Protein AF-A0A9E5LRN5-F1 (afdb_monomer_lite)

Sequence (130 aa):
MSGTSLDGIDAVLAEIDAAGKARLIQSHSVGFDTNLKSELAELQFATNAELHREHLVANALAKSYAELCRELLRIQNIQPSSICAIGVHGQTLRHQPASDHLKSYTHQSLNPALLAELTGIDVIANFRTR

Foldseek 3Di:
DADQVQQWDKDWDWDQDPVRDIDTDDIDTDGDDPVLSVLLVVLLDDDPPNVVSLLVSQLVQLVRVLVVVVVGCVVVVHALVVDAADEDEAQWSDAADDPDPVPGDTDHRHDQVSSCVSRVGHYDYDPPGD

Radius of gyration: 15.66 Å; chains: 1; bounding box: 43×23×48 Å

Secondary structure (DSSP, 8-state):
---TT--EEEEEEEEE-TT--EEEEEEEEEEPPHHHHHHHHHTTS--TTHHHHHHHHHHHHHHHHHHHHHHHHHHHT--GGG---EE---EEEEEE--SSGGG-EEEEE--HHHHHHHHTS-EE--TT--

Structure (mmCIF, N/CA/C/O backbone):
data_AF-A0A9E5LRN5-F1
#
_entry.id   AF-A0A9E5LRN5-F1
#
loop_
_atom_site.group_PDB
_atom_site.id
_atom_site.type_symbol
_atom_site.label_atom_id
_atom_site.label_alt_id
_atom_site.label_comp_id
_atom_site.label_asym_id
_atom_site.label_entity_id
_atom_site.label_seq_id
_atom_site.pdbx_PDB_ins_code
_atom_site.Cartn_x
_atom_site.Cartn_y
_atom_site.Cartn_z
_atom_site.occupancy
_atom_site.B_iso_or_equiv
_atom_site.auth_seq_id
_atom_site.auth_comp_id
_atom_site.auth_asym_id
_atom_site.auth_atom_id
_atom_site.pdbx_PDB_model_num
ATOM 1 N N . MET A 1 1 ? -2.130 6.006 1.479 1.00 90.88 1 MET A N 1
ATOM 2 C CA . MET A 1 1 ? -1.793 6.528 0.136 1.00 90.88 1 MET A CA 1
ATOM 3 C C . MET A 1 1 ? -0.302 6.839 0.091 1.00 90.88 1 MET A C 1
ATOM 5 O O . MET A 1 1 ? 0.261 7.100 1.141 1.00 90.88 1 MET A O 1
ATOM 9 N N . SER A 1 2 ? 0.357 6.755 -1.061 1.00 81.94 2 SER A N 1
ATOM 10 C CA . SER A 1 2 ? 1.685 7.343 -1.283 1.00 81.94 2 SER A CA 1
ATOM 11 C C . SER A 1 2 ? 1.748 7.956 -2.679 1.00 81.94 2 SER A C 1
ATOM 13 O O . SER A 1 2 ? 1.450 7.293 -3.676 1.00 81.94 2 SER A O 1
ATOM 15 N N . GLY A 1 3 ? 2.017 9.258 -2.741 1.00 78.56 3 GLY A N 1
ATOM 16 C CA . GLY A 1 3 ? 2.064 10.004 -3.994 1.00 78.56 3 GLY A CA 1
ATOM 17 C C . GLY A 1 3 ? 3.248 9.611 -4.881 1.00 78.56 3 GLY A C 1
ATOM 18 O O . GLY A 1 3 ? 4.186 8.931 -4.475 1.00 78.56 3 GLY A O 1
ATOM 19 N N . THR A 1 4 ? 3.252 10.094 -6.121 1.00 76.12 4 THR A N 1
ATOM 20 C CA . THR A 1 4 ? 4.390 9.899 -7.039 1.00 76.12 4 THR A CA 1
ATOM 21 C C . THR A 1 4 ? 5.646 10.660 -6.615 1.00 76.12 4 THR A C 1
ATOM 23 O O . THR A 1 4 ? 6.715 10.394 -7.152 1.00 76.12 4 THR A O 1
ATOM 26 N N . SER A 1 5 ? 5.543 11.585 -5.655 1.00 79.81 5 SER A N 1
ATOM 27 C CA . SER A 1 5 ? 6.686 12.319 -5.108 1.00 79.81 5 SER A CA 1
ATOM 28 C C . SER A 1 5 ? 7.621 11.455 -4.253 1.00 79.81 5 SER A C 1
ATOM 30 O O . SER A 1 5 ? 8.744 11.871 -3.977 1.00 79.81 5 SER A O 1
ATOM 32 N N . LEU A 1 6 ? 7.196 10.240 -3.871 1.00 84.44 6 LEU A N 1
ATOM 33 C CA . LEU A 1 6 ? 7.957 9.333 -3.002 1.00 84.44 6 LEU A CA 1
ATOM 34 C C . LEU A 1 6 ? 8.386 9.996 -1.681 1.00 84.44 6 LEU A C 1
ATOM 36 O O . LEU A 1 6 ? 9.463 9.722 -1.147 1.00 84.44 6 LEU A O 1
ATOM 40 N N . ASP A 1 7 ? 7.562 10.904 -1.160 1.00 84.75 7 ASP A N 1
ATOM 41 C CA . ASP A 1 7 ? 7.860 11.600 0.094 1.00 84.75 7 ASP A CA 1
ATOM 42 C C . ASP A 1 7 ? 7.566 10.728 1.312 1.00 84.75 7 ASP A C 1
ATOM 44 O O . ASP A 1 7 ? 8.229 10.867 2.336 1.00 84.75 7 ASP A O 1
ATOM 48 N N . GLY A 1 8 ? 6.631 9.786 1.187 1.00 92.44 8 GLY A N 1
ATOM 49 C CA . GLY A 1 8 ? 6.243 8.898 2.269 1.00 92.44 8 GLY A CA 1
ATOM 50 C C . GLY A 1 8 ? 4.855 8.312 2.084 1.00 92.44 8 GLY A C 1
ATOM 51 O O . GLY A 1 8 ? 4.320 8.257 0.975 1.00 92.44 8 GLY A O 1
ATOM 52 N N . ILE A 1 9 ? 4.273 7.878 3.192 1.00 95.38 9 ILE A N 1
ATOM 53 C CA . ILE A 1 9 ? 2.931 7.315 3.272 1.00 95.38 9 ILE A CA 1
ATOM 54 C C . ILE A 1 9 ? 2.018 8.209 4.101 1.00 95.38 9 ILE A C 1
ATOM 56 O O . ILE A 1 9 ? 2.376 8.650 5.188 1.00 95.38 9 ILE A O 1
ATOM 60 N N . ASP A 1 10 ? 0.805 8.402 3.595 1.00 95.31 10 ASP A N 1
ATOM 61 C CA . ASP A 1 10 ? -0.287 9.088 4.274 1.00 95.31 10 ASP A CA 1
ATOM 62 C C . ASP A 1 10 ? -1.366 8.080 4.671 1.00 95.31 10 ASP A C 1
ATOM 64 O O . ASP A 1 10 ? -1.772 7.228 3.866 1.00 95.31 10 ASP A O 1
ATOM 68 N N . ALA A 1 11 ? -1.885 8.206 5.886 1.00 96.44 11 ALA A N 1
ATOM 69 C CA . ALA A 1 11 ? -3.017 7.448 6.388 1.00 96.44 11 ALA A CA 1
ATOM 70 C C . ALA A 1 11 ? -4.089 8.385 6.939 1.00 96.44 11 ALA A C 1
ATOM 72 O O . ALA A 1 11 ? -3.813 9.406 7.569 1.00 96.44 11 ALA A O 1
ATOM 73 N N . VAL A 1 12 ? -5.336 7.992 6.711 1.00 97.19 12 VAL A N 1
ATOM 74 C CA . VAL A 1 12 ? -6.520 8.654 7.239 1.00 97.19 12 VAL A CA 1
ATOM 75 C C . VAL A 1 12 ? -7.389 7.591 7.886 1.00 97.19 12 VAL A C 1
ATOM 77 O O . VAL A 1 12 ? -7.688 6.572 7.267 1.00 97.19 12 VAL A O 1
ATOM 80 N N . LEU A 1 13 ? -7.825 7.857 9.111 1.00 97.88 13 LEU A N 1
ATOM 81 C CA . LEU A 1 13 ? -8.977 7.197 9.697 1.00 97.88 13 LEU A CA 1
ATOM 82 C C . LEU A 1 13 ? -10.194 8.070 9.442 1.00 97.88 13 LEU A C 1
ATOM 84 O O . LEU A 1 13 ? -10.238 9.237 9.843 1.00 97.88 13 LEU A O 1
ATOM 88 N N . ALA A 1 14 ? -11.174 7.485 8.774 1.00 97.31 14 ALA A N 1
ATOM 89 C CA . ALA A 1 14 ? -12.431 8.130 8.472 1.00 97.31 14 ALA A CA 1
ATOM 90 C C . ALA A 1 14 ? -13.589 7.225 8.873 1.00 97.31 14 ALA A C 1
ATOM 92 O O . ALA A 1 14 ? -13.504 6.002 8.792 1.00 97.31 14 ALA A O 1
ATOM 93 N N . GLU A 1 15 ? -14.679 7.858 9.271 1.00 97.31 15 GLU A N 1
ATOM 94 C CA . GLU A 1 15 ? -15.985 7.226 9.362 1.00 97.31 15 GLU A CA 1
ATOM 95 C C . GLU A 1 15 ? -16.733 7.503 8.062 1.00 97.31 15 GLU A C 1
ATOM 97 O O . GLU A 1 15 ? -16.697 8.626 7.557 1.00 97.31 15 GLU A O 1
ATOM 102 N N . ILE A 1 16 ? -17.385 6.486 7.509 1.00 96.94 16 ILE A N 1
ATOM 103 C CA . ILE A 1 16 ? -18.239 6.618 6.330 1.00 96.94 16 ILE A CA 1
ATOM 104 C C . ILE A 1 16 ? -19.62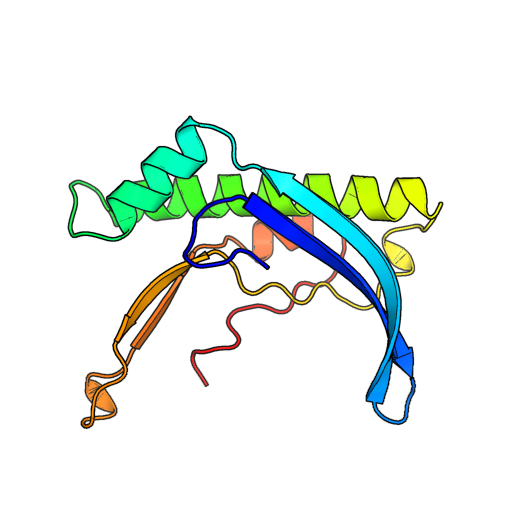3 6.143 6.751 1.00 96.94 16 ILE A C 1
ATOM 106 O O . ILE A 1 16 ? -19.778 4.996 7.169 1.00 96.94 16 ILE A O 1
ATOM 110 N N . ASP A 1 17 ? -20.611 7.034 6.700 1.00 95.94 17 ASP A N 1
ATOM 111 C CA . ASP A 1 17 ? -21.981 6.688 7.076 1.00 95.94 17 ASP A CA 1
ATOM 112 C C . ASP A 1 17 ? -22.701 5.876 5.983 1.00 95.94 17 ASP A C 1
ATOM 114 O O . ASP A 1 17 ? -22.196 5.674 4.876 1.00 95.94 17 ASP A O 1
ATOM 118 N N . ALA A 1 18 ? -23.916 5.412 6.284 1.00 95.56 18 ALA A N 1
ATOM 119 C CA . ALA A 1 18 ? -24.724 4.623 5.352 1.00 95.56 18 ALA A CA 1
ATOM 120 C C . ALA A 1 18 ? -25.120 5.382 4.068 1.00 95.56 18 ALA A C 1
ATOM 122 O O . ALA A 1 18 ? -25.494 4.752 3.081 1.00 95.56 18 ALA A O 1
ATOM 123 N N . ALA A 1 19 ? -25.040 6.718 4.063 1.00 96.31 19 ALA A N 1
ATOM 124 C CA . ALA A 1 19 ? -25.258 7.547 2.880 1.00 96.31 19 ALA A CA 1
ATOM 125 C C . ALA A 1 19 ? -23.960 7.782 2.079 1.00 96.31 19 ALA A C 1
ATOM 127 O O . ALA A 1 19 ? -23.979 8.485 1.068 1.00 96.31 19 ALA A O 1
ATOM 128 N N . GLY A 1 20 ? -22.834 7.204 2.513 1.00 94.06 20 GLY A N 1
ATOM 129 C CA . GLY A 1 20 ? -21.523 7.347 1.885 1.00 94.06 20 GLY A CA 1
ATOM 130 C C . GLY A 1 20 ? -20.794 8.640 2.254 1.00 94.06 20 GLY A C 1
ATOM 131 O O . GLY A 1 20 ? -19.776 8.963 1.639 1.00 94.06 20 GLY A O 1
ATOM 132 N N . LYS A 1 21 ? -21.277 9.406 3.238 1.00 96.62 21 LYS A N 1
ATOM 133 C CA . LYS A 1 21 ? -20.619 10.643 3.663 1.00 96.62 21 LYS A CA 1
ATOM 134 C C . LYS A 1 21 ? -19.423 10.311 4.548 1.00 96.62 21 LYS A C 1
ATOM 136 O O . LYS A 1 21 ? -19.569 9.722 5.616 1.00 96.62 21 LYS A O 1
ATOM 141 N N . ALA A 1 22 ? -18.242 10.739 4.110 1.00 96.75 22 ALA A N 1
ATOM 142 C CA . ALA A 1 22 ? -17.004 10.562 4.856 1.00 96.75 22 ALA A CA 1
ATOM 143 C C . ALA A 1 22 ? -16.775 11.698 5.868 1.00 96.75 22 ALA A C 1
ATOM 145 O O . ALA A 1 22 ? -16.939 12.880 5.554 1.00 96.75 22 ALA A O 1
ATOM 146 N N . ARG A 1 23 ? -16.326 11.339 7.071 1.00 97.31 23 ARG A N 1
ATOM 147 C CA . ARG A 1 23 ? -15.880 12.244 8.132 1.00 97.31 23 ARG A CA 1
ATOM 148 C C . ARG A 1 23 ? -14.468 11.862 8.562 1.00 97.31 23 ARG A C 1
ATOM 150 O O . ARG A 1 23 ? -14.236 10.747 9.020 1.00 97.31 23 ARG A O 1
ATOM 157 N N . LEU A 1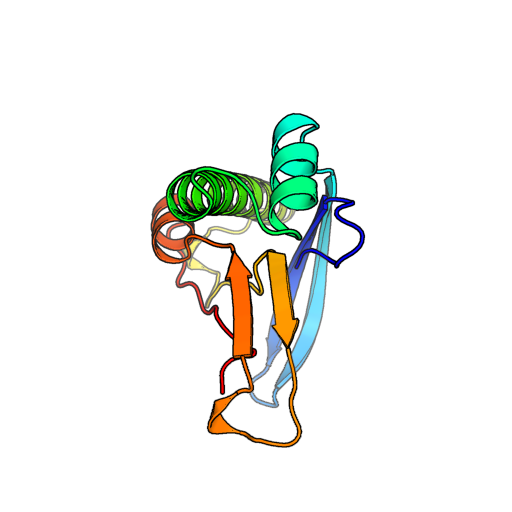 24 ? -13.534 12.803 8.440 1.00 97.12 24 LEU A N 1
ATOM 158 C CA . LEU A 1 24 ? -12.165 12.639 8.926 1.00 97.12 24 LEU A CA 1
ATOM 159 C C . LEU A 1 24 ? -12.160 12.559 10.459 1.00 97.12 24 LEU A C 1
ATOM 161 O O . LEU A 1 24 ? -12.706 13.440 11.123 1.00 97.12 24 LEU A O 1
ATOM 165 N N . ILE A 1 25 ? -11.533 11.519 11.008 1.00 96.62 25 ILE A N 1
ATOM 166 C CA . ILE A 1 25 ? -11.286 11.372 12.448 1.00 96.62 25 ILE A CA 1
ATOM 167 C C . ILE A 1 25 ? -9.850 11.782 12.760 1.00 96.62 25 ILE A C 1
ATOM 169 O O . ILE A 1 25 ? -9.619 12.599 13.644 1.00 96.62 25 ILE A O 1
ATOM 173 N N . GLN A 1 26 ? -8.891 11.222 12.021 1.00 96.38 26 GLN A N 1
ATOM 174 C CA . GLN A 1 26 ? -7.471 11.472 12.228 1.00 96.38 26 GLN A CA 1
ATOM 175 C C . GLN A 1 26 ? -6.700 11.270 10.926 1.00 96.38 26 GLN A C 1
ATOM 177 O O . GLN A 1 26 ? -7.049 10.414 10.114 1.00 96.38 26 GLN A O 1
ATOM 182 N N . SER A 1 27 ? -5.627 12.037 10.750 1.00 96.19 27 SER A N 1
ATOM 183 C CA . SER A 1 27 ? -4.655 11.836 9.674 1.00 96.19 27 SER A CA 1
ATOM 184 C C . SER A 1 27 ? -3.250 11.723 10.247 1.00 96.19 27 SER A C 1
ATOM 186 O O . SER A 1 27 ? -2.959 12.285 11.306 1.00 96.19 27 SER A O 1
ATOM 188 N N . HIS A 1 28 ? -2.394 10.968 9.571 1.00 94.56 28 HIS A N 1
ATOM 189 C CA . HIS A 1 28 ? -0.986 10.870 9.912 1.00 94.56 28 HIS A CA 1
ATOM 190 C C . HIS A 1 28 ? -0.156 10.566 8.664 1.00 94.56 28 HIS A C 1
ATOM 192 O O . HIS A 1 28 ? -0.623 9.858 7.771 1.00 94.56 28 HIS A O 1
ATOM 198 N N . SER A 1 29 ? 1.066 11.090 8.621 1.00 94.69 29 SER A N 1
ATOM 199 C CA . SER A 1 29 ? 1.984 10.930 7.497 1.00 94.69 29 SER A CA 1
ATOM 200 C C . SER A 1 29 ? 3.376 10.626 8.020 1.00 94.69 29 SER A C 1
ATOM 202 O O . SER A 1 29 ? 3.827 11.248 8.983 1.00 94.69 29 SER A O 1
ATOM 204 N N . VAL A 1 30 ? 4.057 9.686 7.373 1.00 94.38 30 VAL A N 1
ATOM 205 C CA . VAL A 1 30 ? 5.418 9.268 7.719 1.00 94.38 30 VAL A CA 1
ATOM 206 C C . VAL A 1 30 ? 6.249 9.194 6.448 1.00 94.38 30 VAL A C 1
ATOM 208 O O . VAL A 1 30 ? 5.802 8.655 5.436 1.00 94.38 30 VAL A O 1
ATOM 211 N N . GLY A 1 31 ? 7.458 9.752 6.502 1.00 94.38 31 GLY A N 1
ATOM 212 C CA . GLY A 1 31 ? 8.397 9.709 5.387 1.00 94.38 31 GLY A CA 1
ATOM 213 C C . GLY A 1 31 ? 8.915 8.297 5.124 1.00 94.38 31 GLY A C 1
ATOM 214 O O . GLY A 1 31 ? 9.047 7.498 6.050 1.00 94.38 31 GLY A O 1
ATOM 215 N N . PHE A 1 32 ? 9.234 7.984 3.869 1.00 92.06 32 PHE A N 1
ATOM 216 C CA . PHE A 1 32 ? 9.914 6.723 3.570 1.00 92.06 32 PHE A CA 1
ATOM 217 C C . PHE A 1 32 ? 11.311 6.692 4.183 1.00 92.06 32 PHE A C 1
ATOM 219 O O . PHE A 1 32 ? 12.006 7.711 4.217 1.00 92.06 32 PHE A O 1
ATOM 226 N N . ASP A 1 33 ? 11.751 5.504 4.603 1.00 91.00 33 ASP A N 1
ATOM 227 C CA . ASP A 1 33 ? 13.168 5.304 4.869 1.00 91.00 33 ASP A CA 1
ATOM 228 C C . ASP A 1 33 ? 13.973 5.478 3.571 1.00 91.00 33 ASP A C 1
ATOM 230 O O . ASP A 1 33 ? 13.479 5.250 2.460 1.00 91.00 33 ASP A O 1
ATOM 234 N N . THR A 1 34 ? 15.227 5.904 3.712 1.00 92.56 34 THR A N 1
ATOM 235 C CA . THR A 1 34 ? 16.086 6.245 2.575 1.00 92.56 34 THR A CA 1
ATOM 236 C C . THR A 1 34 ? 16.256 5.083 1.594 1.00 92.56 34 THR A C 1
ATOM 238 O O . THR A 1 34 ? 16.290 5.317 0.385 1.00 92.56 34 THR A O 1
ATOM 241 N N . ASN A 1 35 ? 16.324 3.839 2.080 1.00 9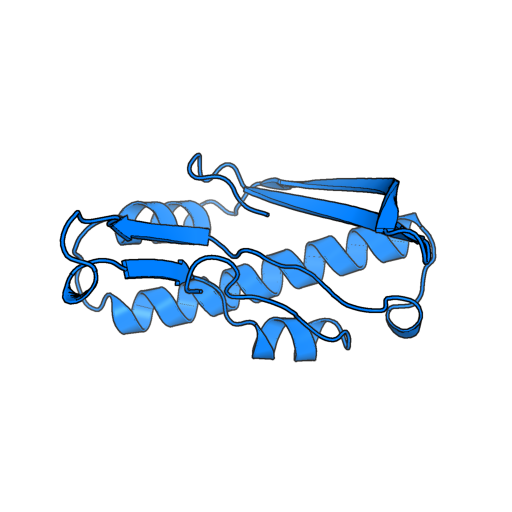4.31 35 ASN A N 1
ATOM 242 C CA . ASN A 1 35 ? 16.525 2.673 1.223 1.00 94.31 35 ASN A CA 1
ATOM 243 C C . ASN A 1 35 ? 15.252 2.356 0.441 1.00 94.31 35 ASN A C 1
ATOM 245 O O . ASN A 1 35 ? 15.316 2.208 -0.777 1.00 94.31 35 ASN A O 1
ATOM 249 N N . LEU A 1 36 ? 14.090 2.324 1.101 1.00 94.25 36 LEU A N 1
ATOM 250 C CA . LEU A 1 36 ? 12.812 2.107 0.420 1.00 94.25 36 LEU A CA 1
ATOM 251 C C . LEU A 1 36 ? 12.535 3.198 -0.618 1.00 94.25 36 LEU A C 1
ATOM 253 O O . LEU A 1 36 ? 12.110 2.889 -1.730 1.00 94.25 36 LEU A O 1
ATOM 257 N N . LYS A 1 37 ? 12.831 4.464 -0.299 1.00 95.25 37 LYS A N 1
ATOM 258 C CA . LYS A 1 37 ? 12.711 5.571 -1.257 1.00 95.25 37 LYS A CA 1
ATOM 259 C C . LYS A 1 37 ? 13.608 5.363 -2.480 1.00 95.25 37 LYS A C 1
ATOM 261 O O . LYS A 1 37 ? 13.148 5.573 -3.601 1.00 95.25 37 LYS A O 1
ATOM 266 N N . SER A 1 38 ? 14.859 4.950 -2.270 1.00 94.69 38 SER A N 1
ATOM 267 C CA . SER A 1 38 ? 15.816 4.689 -3.353 1.00 94.69 38 SER A CA 1
ATOM 268 C C . SER A 1 38 ? 15.359 3.536 -4.247 1.00 94.69 38 SER A C 1
ATOM 270 O O . SER A 1 38 ? 15.308 3.684 -5.465 1.00 94.69 38 SER A O 1
ATOM 272 N N . GLU A 1 39 ? 14.950 2.416 -3.649 1.00 95.56 39 GLU A N 1
ATOM 273 C CA . GLU A 1 39 ? 14.447 1.250 -4.383 1.00 95.56 39 GLU A CA 1
ATOM 274 C C . GLU A 1 39 ? 13.196 1.593 -5.203 1.00 95.56 39 GLU A C 1
ATOM 276 O O . GLU A 1 39 ? 13.103 1.247 -6.381 1.00 95.56 39 GLU A O 1
ATOM 281 N N . LEU A 1 40 ? 12.251 2.335 -4.617 1.00 94.75 40 LEU A N 1
ATOM 282 C CA . LEU A 1 40 ? 11.055 2.798 -5.320 1.00 94.75 40 LEU A CA 1
ATOM 283 C C . LEU A 1 40 ? 11.381 3.727 -6.486 1.00 94.75 40 LEU A C 1
ATOM 285 O O . LEU A 1 40 ? 10.733 3.633 -7.526 1.00 94.75 40 LEU A O 1
ATOM 289 N N . ALA A 1 41 ? 12.359 4.620 -6.322 1.00 94.50 41 ALA A N 1
ATOM 290 C CA . ALA A 1 41 ? 12.789 5.528 -7.378 1.00 94.50 41 ALA A CA 1
ATOM 291 C C . ALA A 1 41 ? 13.424 4.769 -8.551 1.00 94.50 41 ALA A C 1
ATOM 293 O O . ALA A 1 41 ? 13.080 5.027 -9.703 1.00 94.50 41 ALA A O 1
ATOM 294 N N . GLU A 1 42 ? 14.296 3.799 -8.274 1.00 94.81 42 GLU A N 1
ATOM 295 C CA . GLU A 1 42 ? 14.921 2.976 -9.313 1.00 94.81 42 GLU A CA 1
ATOM 296 C C . GLU A 1 42 ? 13.906 2.102 -10.052 1.00 94.81 42 GLU A C 1
ATOM 298 O O . GLU A 1 42 ? 13.940 2.015 -11.280 1.00 94.81 42 GLU A O 1
ATOM 303 N N . LEU A 1 43 ? 12.958 1.507 -9.323 1.00 95.38 43 LEU A N 1
ATOM 304 C CA . LEU A 1 43 ? 11.912 0.668 -9.901 1.00 95.38 43 LEU A CA 1
ATOM 305 C C . LEU A 1 43 ? 10.929 1.439 -10.787 1.00 95.38 43 LEU A C 1
ATOM 307 O O . LEU A 1 43 ? 10.130 0.794 -11.462 1.00 95.38 43 LEU A O 1
ATOM 311 N N . GLN A 1 44 ? 10.982 2.777 -10.860 1.00 92.62 44 GLN A N 1
ATOM 312 C CA . GLN A 1 44 ? 10.239 3.560 -11.864 1.00 92.62 44 GLN A CA 1
ATOM 313 C C . GLN A 1 44 ? 10.772 3.377 -13.294 1.00 92.62 44 GLN A C 1
ATOM 315 O O . GLN A 1 44 ? 10.068 3.686 -14.257 1.00 92.62 44 GLN A O 1
ATOM 320 N N . PHE A 1 45 ? 11.968 2.811 -13.451 1.00 90.94 45 PHE A N 1
ATOM 321 C CA . PHE A 1 45 ? 12.588 2.525 -14.742 1.00 90.94 45 PHE A CA 1
ATOM 322 C C . PHE A 1 45 ? 12.882 1.030 -14.886 1.00 90.94 45 PHE A C 1
ATOM 324 O O . PHE A 1 45 ? 12.741 0.260 -13.936 1.00 90.94 45 PHE A O 1
ATOM 331 N N . ALA A 1 46 ? 13.223 0.596 -16.101 1.00 87.62 46 ALA A N 1
ATOM 332 C CA . ALA A 1 46 ? 13.684 -0.771 -16.319 1.00 87.62 46 ALA A CA 1
ATOM 333 C C . ALA A 1 46 ? 15.003 -0.982 -15.562 1.00 87.62 46 ALA A C 1
ATOM 335 O O . ALA A 1 46 ? 15.923 -0.170 -15.676 1.00 87.62 46 ALA A O 1
ATOM 336 N N . THR A 1 47 ? 15.086 -2.057 -14.784 1.00 89.31 47 THR A N 1
ATOM 337 C CA . THR A 1 47 ? 16.241 -2.345 -13.929 1.00 89.31 47 THR A CA 1
ATOM 338 C C . THR A 1 47 ? 16.508 -3.847 -13.843 1.00 89.31 47 THR A C 1
ATOM 340 O O . THR A 1 47 ? 15.687 -4.673 -14.242 1.00 89.31 47 THR A O 1
ATOM 343 N N . ASN A 1 48 ? 17.677 -4.224 -13.329 1.00 90.06 48 ASN A N 1
ATOM 344 C CA . ASN A 1 48 ? 18.035 -5.626 -13.141 1.00 90.06 48 ASN A CA 1
ATOM 345 C C . ASN A 1 48 ? 17.195 -6.261 -12.025 1.00 90.06 48 ASN A C 1
ATOM 347 O O . ASN A 1 48 ? 16.980 -5.652 -10.977 1.00 90.06 48 ASN A O 1
ATOM 351 N N . ALA A 1 49 ? 16.775 -7.513 -12.238 1.00 89.25 49 ALA A N 1
ATOM 352 C CA . ALA A 1 49 ? 15.999 -8.304 -11.277 1.00 89.25 49 ALA A CA 1
ATOM 353 C C . ALA A 1 49 ? 14.729 -7.594 -10.756 1.00 89.25 49 ALA A C 1
ATOM 355 O O . ALA A 1 49 ? 14.353 -7.765 -9.594 1.00 89.25 49 ALA A O 1
ATOM 356 N N . GLU A 1 50 ? 14.063 -6.814 -11.616 1.00 92.31 50 GLU A N 1
ATOM 357 C CA . GLU A 1 50 ? 12.946 -5.937 -11.238 1.00 92.31 50 GLU A CA 1
ATOM 358 C C . GLU A 1 50 ? 11.833 -6.652 -10.459 1.00 92.31 50 GLU A C 1
ATOM 360 O O . GLU A 1 50 ? 11.385 -6.124 -9.450 1.00 92.31 50 GLU A O 1
ATOM 365 N N . LEU A 1 51 ? 11.457 -7.880 -10.837 1.00 95.69 51 LEU A N 1
ATOM 366 C CA . LEU A 1 51 ? 10.400 -8.632 -10.148 1.00 95.69 51 LEU A CA 1
ATOM 367 C C . LEU A 1 51 ? 10.777 -8.989 -8.706 1.00 95.69 51 LEU A C 1
ATOM 369 O O . LEU A 1 51 ? 9.970 -8.854 -7.792 1.00 95.69 51 LEU A O 1
ATOM 373 N N . HIS A 1 52 ? 12.017 -9.433 -8.484 1.00 96.88 52 HIS A N 1
ATOM 374 C CA . HIS A 1 52 ? 12.483 -9.770 -7.141 1.00 96.88 52 HIS A CA 1
ATOM 375 C C . HIS A 1 52 ? 12.514 -8.527 -6.247 1.00 96.88 52 HIS A C 1
ATOM 377 O O . HIS A 1 52 ? 12.002 -8.556 -5.127 1.00 96.88 52 HIS A O 1
ATOM 383 N N . ARG A 1 53 ? 13.077 -7.430 -6.761 1.00 96.69 53 ARG A N 1
ATOM 384 C CA . ARG A 1 53 ? 13.160 -6.151 -6.047 1.00 96.69 53 ARG A CA 1
ATOM 385 C C . ARG A 1 53 ? 11.775 -5.585 -5.748 1.00 96.69 53 ARG A C 1
ATOM 387 O O . ARG A 1 53 ? 11.527 -5.151 -4.627 1.00 96.69 53 ARG A O 1
ATOM 394 N N . GLU A 1 54 ? 10.860 -5.655 -6.711 1.00 96.88 54 GLU A N 1
ATOM 395 C CA . GLU A 1 54 ? 9.474 -5.215 -6.550 1.00 96.88 54 GLU A CA 1
ATOM 396 C C . GLU A 1 54 ? 8.776 -5.972 -5.421 1.00 96.88 54 GLU A C 1
ATOM 398 O O . GLU A 1 54 ? 8.187 -5.333 -4.555 1.00 96.88 54 GLU A O 1
ATOM 403 N N . HIS A 1 55 ? 8.932 -7.296 -5.335 1.00 97.88 55 HIS A N 1
ATOM 404 C CA . HIS A 1 55 ? 8.353 -8.071 -4.237 1.00 97.88 55 HIS A CA 1
ATOM 405 C C . HIS A 1 55 ? 8.922 -7.687 -2.861 1.00 97.88 55 HIS A C 1
ATOM 407 O O . HIS A 1 55 ? 8.178 -7.628 -1.878 1.00 97.88 55 HIS A O 1
ATOM 413 N N . LEU A 1 56 ? 10.227 -7.410 -2.763 1.00 97.81 56 LEU A N 1
ATOM 414 C CA . LEU A 1 56 ? 10.839 -6.952 -1.509 1.00 97.81 56 LEU A CA 1
ATOM 415 C C . LEU A 1 56 ? 10.308 -5.575 -1.094 1.00 97.81 56 LEU A C 1
ATOM 417 O O . LEU A 1 56 ? 9.947 -5.371 0.067 1.00 97.81 56 LEU A O 1
ATOM 421 N N . VAL A 1 57 ? 10.201 -4.657 -2.049 1.00 96.94 57 VAL A N 1
ATOM 422 C CA . VAL A 1 57 ? 9.640 -3.318 -1.848 1.00 96.94 57 VAL A CA 1
ATOM 423 C C . VAL A 1 57 ? 8.160 -3.378 -1.476 1.00 96.94 57 VAL A C 1
ATOM 425 O O . VAL A 1 57 ? 7.735 -2.691 -0.549 1.00 96.94 57 VAL A O 1
ATOM 428 N N . ALA A 1 58 ? 7.381 -4.243 -2.122 1.00 98.19 58 ALA A N 1
ATOM 429 C CA . ALA A 1 58 ? 5.974 -4.474 -1.817 1.00 98.19 58 ALA A CA 1
ATOM 430 C C . ALA A 1 58 ? 5.774 -4.931 -0.360 1.00 98.19 58 ALA A C 1
ATOM 432 O O . ALA A 1 58 ? 4.832 -4.487 0.308 1.00 98.19 58 ALA A O 1
ATOM 433 N N . ASN A 1 59 ? 6.678 -5.774 0.153 1.00 98.56 59 ASN A N 1
ATOM 434 C CA . ASN A 1 59 ? 6.680 -6.211 1.550 1.00 98.56 59 ASN A CA 1
ATOM 435 C C . ASN A 1 59 ? 7.081 -5.085 2.512 1.00 98.56 59 ASN A C 1
ATOM 437 O O . ASN A 1 59 ? 6.444 -4.908 3.551 1.00 98.56 59 ASN A O 1
ATOM 441 N N . ALA A 1 60 ? 8.115 -4.314 2.167 1.00 97.69 60 ALA A N 1
ATOM 442 C CA . ALA A 1 60 ? 8.548 -3.167 2.960 1.00 97.69 60 ALA A CA 1
ATOM 443 C C . ALA A 1 60 ? 7.435 -2.110 3.069 1.00 97.69 60 ALA A C 1
ATOM 445 O O . ALA A 1 60 ? 7.110 -1.676 4.172 1.00 97.69 60 ALA A O 1
ATOM 446 N N . LEU A 1 61 ? 6.761 -1.795 1.958 1.00 97.31 61 LEU A N 1
ATOM 447 C CA . LEU A 1 61 ? 5.594 -0.911 1.930 1.00 97.31 61 LEU A CA 1
ATOM 448 C C . LEU A 1 61 ? 4.459 -1.416 2.820 1.00 97.31 61 LEU A C 1
ATOM 450 O O . LEU A 1 61 ? 3.885 -0.637 3.579 1.00 97.31 61 LEU A O 1
ATOM 454 N N . ALA A 1 62 ? 4.130 -2.710 2.745 1.00 98.31 62 ALA A N 1
ATOM 455 C CA . ALA A 1 62 ? 3.098 -3.304 3.590 1.00 98.31 62 ALA A CA 1
ATOM 456 C C . ALA A 1 62 ? 3.435 -3.153 5.081 1.00 98.31 62 ALA A C 1
ATOM 458 O O . ALA A 1 62 ? 2.567 -2.796 5.877 1.00 98.31 62 ALA A O 1
ATOM 459 N N . LYS A 1 63 ? 4.705 -3.350 5.455 1.00 98.06 63 LYS A N 1
ATOM 460 C CA . LYS A 1 63 ? 5.178 -3.132 6.825 1.00 98.06 63 LYS A CA 1
ATOM 461 C C . LYS A 1 63 ? 5.037 -1.668 7.253 1.00 98.06 63 LYS A C 1
ATOM 463 O O . LYS A 1 63 ? 4.458 -1.424 8.309 1.00 98.06 63 LYS A O 1
ATOM 468 N N . SER A 1 64 ? 5.484 -0.712 6.436 1.00 97.00 64 SER A N 1
ATOM 469 C CA . SER A 1 64 ? 5.365 0.721 6.745 1.00 97.00 64 SER A CA 1
ATOM 470 C C . SER A 1 64 ? 3.905 1.157 6.894 1.00 97.00 64 SER A C 1
ATOM 472 O O . SER A 1 64 ? 3.564 1.864 7.839 1.00 97.00 64 SER A O 1
ATOM 474 N N . TYR A 1 65 ? 3.011 0.693 6.013 1.00 97.94 65 TYR A N 1
ATOM 475 C CA . TYR A 1 65 ? 1.576 0.953 6.158 1.00 97.94 65 TYR A CA 1
ATOM 476 C C . TYR A 1 65 ? 1.003 0.339 7.437 1.00 97.94 65 TYR A C 1
ATOM 478 O O . TYR A 1 65 ? 0.232 1.002 8.125 1.00 97.94 65 TYR A O 1
ATOM 486 N N . ALA A 1 66 ? 1.388 -0.892 7.786 1.00 98.25 66 ALA A N 1
ATOM 487 C CA . ALA A 1 66 ? 0.926 -1.536 9.012 1.00 98.25 66 ALA A CA 1
ATOM 488 C C . ALA A 1 66 ? 1.366 -0.765 10.267 1.00 98.25 66 ALA A C 1
ATOM 490 O O . ALA A 1 66 ? 0.575 -0.596 11.194 1.00 98.25 66 ALA A O 1
ATOM 491 N N . GLU A 1 67 ? 2.610 -0.288 10.304 1.00 97.56 67 GLU A N 1
ATOM 492 C CA . GLU A 1 67 ? 3.133 0.550 11.389 1.00 97.56 67 GLU A CA 1
ATOM 493 C C . GLU A 1 67 ? 2.345 1.858 11.506 1.00 97.56 67 GLU A C 1
ATOM 495 O O . GLU A 1 67 ? 1.816 2.147 12.580 1.00 97.56 67 GLU A O 1
ATOM 500 N N . LEU A 1 68 ? 2.139 2.566 10.392 1.00 97.00 68 LEU A N 1
ATOM 501 C CA . LEU A 1 68 ? 1.363 3.806 10.369 1.00 97.00 68 LEU A CA 1
ATOM 502 C C . LEU A 1 68 ? -0.099 3.598 10.805 1.00 97.00 68 LEU A C 1
ATOM 504 O O . LEU A 1 68 ? -0.647 4.394 11.570 1.00 97.00 68 LEU A O 1
ATOM 508 N N . CYS A 1 69 ? -0.739 2.508 10.371 1.00 97.50 69 CYS A N 1
ATOM 509 C CA . CYS A 1 69 ? -2.079 2.143 10.829 1.00 97.50 69 CYS A CA 1
ATOM 510 C C . CYS A 1 69 ? -2.107 1.916 12.345 1.00 97.50 69 CYS A C 1
ATOM 512 O O . CYS A 1 69 ? -2.967 2.473 13.026 1.00 97.50 69 CYS A O 1
ATOM 514 N N . ARG A 1 70 ? -1.160 1.145 12.896 1.00 97.19 70 ARG A N 1
ATOM 515 C CA . ARG A 1 70 ? -1.081 0.897 14.346 1.00 97.19 70 ARG A CA 1
ATOM 516 C C . ARG A 1 70 ? -0.871 2.185 15.134 1.00 97.19 70 ARG A C 1
ATOM 518 O O . ARG A 1 70 ? -1.504 2.358 16.171 1.00 97.19 70 ARG A O 1
ATOM 525 N N . GLU A 1 71 ? -0.025 3.091 14.656 1.00 96.50 71 GLU A N 1
ATOM 526 C CA . GLU A 1 71 ? 0.187 4.394 15.293 1.00 96.50 71 GLU A CA 1
ATOM 527 C C . GLU A 1 71 ? -1.093 5.222 15.324 1.00 96.50 71 GLU A C 1
ATOM 529 O O . GLU A 1 71 ? -1.462 5.746 16.377 1.00 96.50 71 GLU A O 1
ATOM 534 N N . LEU A 1 72 ? -1.806 5.288 14.201 1.00 96.25 72 LEU A N 1
ATOM 535 C CA . LEU A 1 72 ? -3.052 6.035 14.090 1.00 96.25 72 LEU A CA 1
ATOM 536 C C . LEU A 1 72 ? -4.125 5.464 15.035 1.00 96.25 72 LEU A C 1
ATOM 538 O O . LEU A 1 72 ? -4.734 6.213 15.804 1.00 96.25 72 LEU A O 1
ATOM 542 N N . LEU A 1 73 ? -4.293 4.139 15.056 1.00 96.88 73 LEU A N 1
ATOM 543 C CA . LEU A 1 73 ? -5.209 3.459 15.976 1.00 96.88 73 LEU A CA 1
ATOM 544 C C . LEU A 1 73 ? -4.821 3.666 17.442 1.00 96.88 73 LEU A C 1
ATOM 546 O O . LEU A 1 73 ? -5.690 3.932 18.271 1.00 96.88 73 LEU A O 1
ATOM 550 N N . ARG A 1 74 ? -3.524 3.626 17.763 1.00 96.44 74 ARG A N 1
ATOM 551 C CA . ARG A 1 74 ? -3.014 3.889 19.114 1.00 96.44 74 ARG A CA 1
ATOM 552 C C . ARG A 1 74 ? -3.302 5.322 19.562 1.00 96.44 74 ARG A C 1
ATOM 554 O O . ARG A 1 74 ? -3.710 5.512 20.702 1.00 96.44 74 ARG A O 1
ATOM 561 N N . ILE A 1 75 ? -3.113 6.318 18.690 1.00 95.31 75 ILE A N 1
ATOM 562 C CA . ILE A 1 75 ? -3.411 7.732 18.990 1.00 95.31 75 ILE A CA 1
ATOM 563 C C . ILE A 1 75 ? -4.897 7.915 19.321 1.00 95.31 75 ILE A C 1
ATOM 565 O O . ILE A 1 75 ? -5.231 8.682 20.217 1.00 95.31 75 ILE A O 1
ATOM 569 N N . GLN A 1 76 ? -5.777 7.198 18.621 1.00 96.44 76 GLN A N 1
ATOM 570 C CA . GLN A 1 76 ? -7.227 7.274 18.823 1.00 96.44 76 GLN A CA 1
ATOM 571 C C . GLN A 1 76 ? -7.759 6.274 19.863 1.00 96.44 76 GLN A C 1
ATOM 573 O O . GLN A 1 76 ? -8.952 6.279 20.155 1.00 96.44 76 GLN A O 1
ATOM 578 N N . ASN A 1 77 ? -6.894 5.427 20.433 1.00 96.94 77 ASN A N 1
ATOM 579 C CA . ASN A 1 77 ? -7.259 4.335 21.337 1.00 96.94 77 ASN A CA 1
ATOM 580 C C . ASN A 1 77 ? -8.344 3.398 20.756 1.00 96.94 77 ASN A C 1
ATOM 582 O O . ASN A 1 77 ? -9.286 2.999 21.441 1.00 96.94 77 ASN A O 1
ATOM 586 N N . ILE A 1 78 ? -8.217 3.060 19.471 1.00 97.19 78 ILE A N 1
ATOM 587 C CA . ILE A 1 78 ? -9.145 2.192 18.737 1.00 97.19 78 ILE A CA 1
ATOM 588 C C . ILE A 1 78 ? -8.506 0.817 18.545 1.00 97.19 78 ILE A C 1
ATOM 590 O O . ILE A 1 78 ? -7.325 0.704 18.225 1.00 97.19 78 ILE A O 1
ATOM 594 N N . GLN A 1 79 ? -9.296 -0.240 18.723 1.00 97.50 79 GLN A N 1
ATOM 595 C CA . GLN A 1 79 ? -8.854 -1.602 18.431 1.00 97.50 79 GLN A CA 1
ATOM 596 C C . GLN A 1 79 ? -8.953 -1.893 16.926 1.00 97.50 79 GLN A C 1
ATOM 598 O O . GLN A 1 79 ? -9.921 -1.455 16.299 1.00 97.50 79 GLN A O 1
ATOM 603 N N . PRO A 1 80 ? -8.026 -2.674 16.338 1.00 97.62 80 PRO A N 1
ATOM 604 C CA . PRO A 1 80 ? -8.099 -3.058 14.927 1.00 97.62 80 PRO A CA 1
ATOM 605 C C . PRO A 1 80 ? -9.437 -3.696 14.534 1.00 97.62 80 PRO A C 1
ATOM 607 O O . PRO A 1 80 ? -9.965 -3.395 13.472 1.00 97.62 80 PRO A O 1
ATOM 610 N N . SER A 1 81 ? -10.046 -4.481 15.430 1.00 97.44 81 SER A N 1
ATOM 611 C CA . SER A 1 81 ? -11.356 -5.119 15.224 1.00 97.44 81 SER A CA 1
ATOM 612 C C . SER A 1 81 ? -12.522 -4.141 15.033 1.00 97.44 81 SER A C 1
ATOM 614 O O . SER A 1 81 ? -13.599 -4.552 14.616 1.00 97.44 81 SER A O 1
ATOM 616 N N . SER A 1 82 ? -12.343 -2.863 15.374 1.00 97.25 82 SER A N 1
ATOM 617 C CA . SER A 1 82 ? -13.337 -1.809 15.144 1.00 97.25 82 SER A CA 1
ATOM 618 C C . SER A 1 82 ? -13.209 -1.163 13.760 1.00 97.25 82 SER A C 1
ATOM 620 O O . SER A 1 82 ? -14.008 -0.292 13.418 1.00 97.25 82 SER A O 1
ATOM 622 N N . ILE A 1 83 ? -12.199 -1.542 12.972 1.00 98.25 83 ILE A N 1
ATOM 623 C CA . ILE A 1 83 ? -11.975 -1.031 11.621 1.00 98.25 83 ILE A CA 1
ATOM 624 C C . ILE A 1 83 ? -12.614 -1.981 10.618 1.00 98.25 83 ILE A C 1
ATOM 626 O O . ILE A 1 83 ? -12.289 -3.161 10.575 1.00 98.25 83 ILE A O 1
ATOM 630 N N . CYS A 1 84 ? -13.511 -1.449 9.787 1.00 97.81 84 CYS A N 1
ATOM 631 C CA . CYS A 1 84 ? -14.186 -2.239 8.760 1.00 97.81 84 CYS A CA 1
ATOM 632 C C . CYS A 1 84 ? -13.216 -2.741 7.681 1.00 97.81 84 CYS A C 1
ATOM 634 O O . CYS A 1 84 ? -13.275 -3.907 7.315 1.00 97.81 84 CYS A O 1
ATOM 636 N N . ALA A 1 85 ? -12.349 -1.867 7.164 1.00 98.38 85 ALA A N 1
ATOM 637 C CA . ALA A 1 85 ? -11.341 -2.223 6.171 1.00 98.38 85 ALA A CA 1
ATOM 638 C C . ALA A 1 85 ? -10.256 -1.144 6.062 1.00 98.38 85 ALA A C 1
ATOM 640 O O . ALA A 1 85 ? -10.462 0.017 6.426 1.00 98.38 85 ALA A O 1
ATOM 641 N N . ILE A 1 86 ? -9.123 -1.513 5.471 1.00 98.62 86 ILE A N 1
ATOM 642 C CA . ILE A 1 86 ? -8.089 -0.603 4.985 1.00 98.62 86 ILE A CA 1
ATOM 643 C C . ILE A 1 86 ? -8.243 -0.460 3.471 1.00 98.62 86 ILE A C 1
ATOM 645 O O . ILE A 1 86 ? -8.062 -1.416 2.719 1.00 98.62 86 ILE A O 1
ATOM 649 N N . GLY A 1 87 ? -8.520 0.759 3.009 1.00 98.19 87 GLY A N 1
ATOM 650 C CA . GLY A 1 87 ? -8.384 1.121 1.600 1.00 98.19 87 GLY A CA 1
ATOM 651 C C . GLY A 1 87 ? -6.966 1.603 1.309 1.00 98.19 87 GLY A C 1
ATOM 652 O O . GLY A 1 87 ? -6.563 2.666 1.784 1.00 98.19 87 GLY A O 1
ATOM 653 N N . VAL A 1 88 ? -6.198 0.852 0.521 1.00 98.06 88 VAL A N 1
ATOM 654 C CA . VAL A 1 88 ? -4.787 1.163 0.250 1.00 98.06 88 VAL A CA 1
ATOM 655 C C . VAL A 1 88 ? -4.449 1.131 -1.236 1.00 9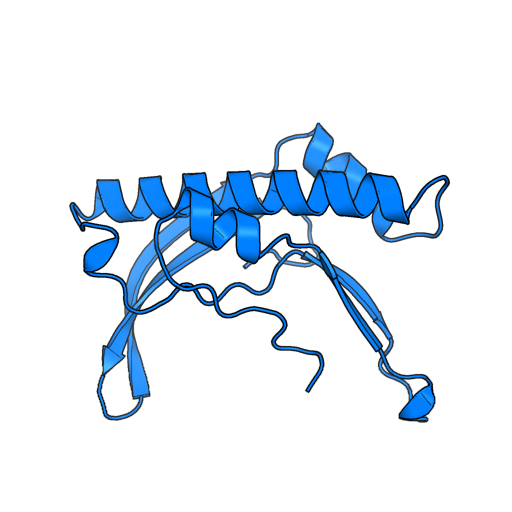8.06 88 VAL A C 1
ATOM 657 O O . VAL A 1 88 ? -4.653 0.159 -1.956 1.00 98.06 88 VAL A O 1
ATOM 660 N N . HIS A 1 89 ? -3.899 2.23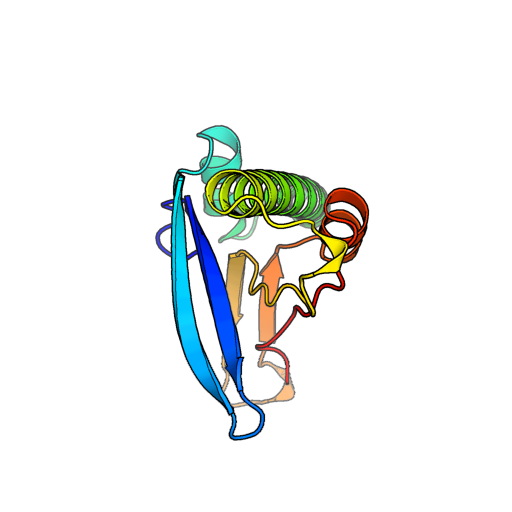9 -1.712 1.00 96.38 89 HIS A N 1
ATOM 661 C CA . HIS A 1 89 ? -3.498 2.371 -3.104 1.00 96.38 89 HIS A CA 1
ATOM 662 C C . HIS A 1 89 ? -2.195 1.623 -3.434 1.00 96.38 89 HIS A C 1
ATOM 664 O O . HIS A 1 89 ? -2.063 1.114 -4.541 1.00 96.38 89 HIS A O 1
ATOM 670 N N . GLY A 1 90 ? -1.238 1.579 -2.500 1.00 95.94 90 GLY A N 1
ATOM 671 C CA . GLY A 1 90 ? 0.151 1.183 -2.770 1.00 95.94 90 GLY A CA 1
ATOM 672 C C . GLY A 1 90 ? 0.976 2.331 -3.358 1.00 95.94 90 GLY A C 1
ATOM 673 O O . GLY A 1 90 ? 0.562 3.494 -3.279 1.00 95.94 90 GLY A O 1
ATOM 674 N N . GLN A 1 91 ? 2.113 2.013 -3.974 1.00 96.62 91 GLN A N 1
ATOM 675 C CA . GLN A 1 91 ? 2.946 2.980 -4.696 1.00 96.62 91 GLN A CA 1
ATOM 676 C C . GLN A 1 91 ? 2.885 2.729 -6.201 1.00 96.62 91 GLN A C 1
ATOM 678 O O . GLN A 1 91 ? 3.217 1.639 -6.657 1.00 96.62 91 GLN A O 1
ATOM 683 N N . THR A 1 92 ? 2.516 3.731 -7.001 1.00 95.38 92 THR A N 1
ATOM 684 C CA . THR A 1 92 ? 2.561 3.583 -8.465 1.00 95.38 92 THR A CA 1
ATOM 685 C C . THR A 1 92 ? 4.009 3.458 -8.933 1.00 95.38 92 THR A C 1
ATOM 687 O O . THR A 1 92 ? 4.790 4.387 -8.742 1.00 95.38 92 THR A O 1
ATOM 690 N N . LEU A 1 93 ? 4.330 2.344 -9.596 1.00 93.81 93 LEU A N 1
ATOM 691 C CA . LEU A 1 93 ? 5.589 2.156 -10.325 1.00 93.81 93 LEU A CA 1
ATOM 692 C C . LEU A 1 93 ? 5.410 2.395 -11.825 1.00 93.81 93 LEU A C 1
ATOM 694 O O . LEU A 1 93 ? 6.308 2.914 -12.483 1.00 93.81 93 LEU A O 1
ATOM 698 N N . ARG A 1 94 ? 4.249 2.032 -12.387 1.00 92.94 94 ARG A N 1
ATOM 699 C CA . ARG A 1 94 ? 3.909 2.277 -13.797 1.00 92.94 94 ARG A CA 1
ATOM 700 C C . ARG A 1 94 ? 2.474 2.764 -13.934 1.00 92.94 94 ARG A C 1
ATOM 702 O O . ARG A 1 94 ? 1.550 2.241 -13.304 1.00 92.94 94 ARG A O 1
ATOM 709 N N . HIS A 1 95 ? 2.275 3.729 -14.817 1.00 93.44 95 HIS A N 1
ATOM 710 C CA . HIS A 1 95 ? 0.954 4.160 -15.244 1.00 93.44 95 HIS A CA 1
ATOM 711 C C . HIS A 1 95 ? 1.001 4.448 -16.741 1.00 93.44 95 HIS A C 1
ATOM 713 O O . HIS A 1 95 ? 1.528 5.474 -17.158 1.00 93.44 95 HIS A O 1
ATOM 719 N N . GLN A 1 96 ? 0.489 3.507 -17.532 1.00 92.56 96 GLN A N 1
ATOM 720 C CA . GLN A 1 96 ? 0.513 3.545 -18.987 1.00 92.56 96 GLN A CA 1
ATOM 721 C C . GLN A 1 96 ? -0.926 3.501 -19.521 1.00 92.56 96 GLN A C 1
ATOM 723 O O . GLN A 1 96 ? -1.373 2.459 -20.001 1.00 92.56 96 GLN A O 1
ATOM 728 N N . PRO A 1 97 ? -1.690 4.603 -19.417 1.00 90.56 97 PRO A N 1
ATOM 729 C CA . PRO A 1 97 ? -2.952 4.720 -20.131 1.00 90.56 97 PRO A CA 1
ATOM 730 C C . PRO A 1 97 ? -2.649 4.866 -21.629 1.00 90.56 97 PRO A C 1
ATOM 732 O O . PRO A 1 97 ? -1.926 5.773 -22.041 1.00 90.56 97 PRO A O 1
ATOM 735 N N . ALA A 1 98 ? -3.166 3.959 -22.453 1.00 84.94 98 ALA A N 1
ATOM 736 C CA . ALA A 1 98 ? -3.023 3.999 -23.903 1.00 84.94 98 ALA A CA 1
ATOM 737 C C . ALA A 1 98 ? -4.397 4.161 -24.568 1.00 84.94 98 ALA A C 1
ATOM 739 O O . ALA A 1 98 ? -5.429 3.827 -23.993 1.00 84.94 98 ALA A O 1
ATOM 740 N N . SER A 1 99 ? -4.414 4.667 -25.803 1.00 83.25 99 SER A N 1
ATOM 741 C CA . SER A 1 99 ? -5.634 4.693 -26.622 1.00 83.25 99 SER A CA 1
ATOM 742 C C . SER A 1 99 ? -6.116 3.285 -26.992 1.00 83.25 99 SER A C 1
ATOM 744 O O . SER A 1 99 ? -7.306 3.069 -27.191 1.00 83.25 99 SER A O 1
ATOM 746 N N . ASP A 1 100 ? -5.189 2.328 -27.063 1.00 91.00 100 ASP A N 1
ATOM 747 C CA . ASP A 1 100 ? -5.467 0.902 -27.196 1.00 91.00 100 ASP A CA 1
ATOM 748 C C . ASP A 1 100 ? -5.612 0.271 -25.803 1.00 91.00 100 ASP A C 1
ATOM 750 O O . ASP A 1 100 ? -4.647 0.182 -25.033 1.00 91.00 100 ASP A O 1
ATOM 754 N N . HIS A 1 101 ? -6.824 -0.178 -25.476 1.00 84.38 101 HIS A N 1
ATOM 755 C CA . HIS A 1 101 ? -7.123 -0.794 -24.185 1.00 84.38 101 HIS A CA 1
ATOM 756 C C . HIS A 1 101 ? -6.293 -2.058 -23.921 1.00 84.38 101 HIS A C 1
ATOM 758 O O . HIS A 1 101 ? -5.932 -2.296 -22.773 1.00 84.38 101 HIS A O 1
ATOM 764 N N . LEU A 1 102 ? -5.905 -2.822 -24.952 1.00 91.06 102 LEU A N 1
ATOM 765 C CA . LEU A 1 102 ? -5.079 -4.027 -24.778 1.00 91.06 102 LEU A CA 1
ATOM 766 C C . LEU A 1 102 ? -3.627 -3.711 -24.395 1.00 91.06 102 LEU A C 1
ATOM 768 O O . LEU A 1 102 ? -2.901 -4.594 -23.947 1.00 91.06 102 LEU A O 1
ATOM 772 N N . LYS A 1 103 ? -3.195 -2.458 -24.567 1.00 90.94 103 LYS A N 1
ATOM 773 C CA . LYS A 1 103 ? -1.854 -1.973 -24.203 1.00 90.94 103 LYS A CA 1
ATOM 774 C C . LYS A 1 103 ? -1.872 -1.071 -22.972 1.00 90.94 103 LYS A C 1
ATOM 776 O O . LYS A 1 103 ? -0.821 -0.576 -22.568 1.00 90.94 103 LYS A O 1
ATOM 781 N N . SER A 1 104 ? -3.050 -0.837 -22.398 1.00 93.44 104 SER A N 1
ATOM 782 C CA . SER A 1 104 ? -3.215 -0.005 -21.214 1.00 93.44 104 SER A CA 1
ATOM 783 C C . SER A 1 104 ? -2.972 -0.822 -19.955 1.00 93.44 104 SER A C 1
ATOM 785 O O . SER A 1 104 ? -3.558 -1.886 -19.781 1.00 93.44 104 SER A O 1
ATOM 787 N N . TYR A 1 105 ? -2.131 -0.321 -19.056 1.00 94.44 105 TYR A N 1
ATOM 788 C CA . TYR A 1 105 ? -1.909 -0.963 -17.765 1.00 94.44 105 TYR A CA 1
ATOM 789 C C . TYR A 1 105 ? -1.448 0.032 -16.707 1.00 94.44 105 TYR A C 1
ATOM 791 O O . TYR A 1 105 ? -1.018 1.158 -16.974 1.00 94.44 105 TYR A O 1
ATOM 799 N N . THR A 1 106 ? -1.514 -0.403 -15.459 1.00 95.38 106 THR A N 1
ATOM 800 C CA . THR A 1 106 ? -0.957 0.324 -14.330 1.00 95.38 106 THR A CA 1
ATOM 801 C C . THR A 1 106 ? -0.493 -0.677 -13.286 1.00 95.38 106 THR A C 1
ATOM 803 O O . THR A 1 106 ? -1.103 -1.729 -13.129 1.00 95.38 106 THR A O 1
ATOM 806 N N . HIS A 1 107 ? 0.605 -0.365 -12.604 1.00 94.88 107 HIS A N 1
ATOM 807 C CA . HIS A 1 107 ? 1.161 -1.207 -11.553 1.00 94.88 107 HIS A CA 1
ATOM 808 C C . HIS A 1 107 ? 1.362 -0.376 -10.294 1.00 94.88 107 HIS A C 1
ATOM 810 O O . HIS A 1 107 ? 2.107 0.613 -10.309 1.00 94.88 107 HIS A O 1
ATOM 816 N N . GLN A 1 108 ? 0.676 -0.768 -9.223 1.00 96.56 108 GLN A N 1
ATOM 817 C CA . GLN A 1 108 ? 0.884 -0.246 -7.879 1.00 96.56 108 GLN A CA 1
ATOM 818 C C . GLN A 1 108 ? 1.549 -1.335 -7.038 1.00 96.56 108 GLN A C 1
ATOM 820 O O . GLN A 1 108 ? 0.944 -2.376 -6.800 1.00 96.56 108 GLN A O 1
ATOM 825 N N . SER A 1 109 ? 2.770 -1.086 -6.571 1.00 96.62 109 SER A N 1
ATOM 826 C CA . SER A 1 109 ? 3.482 -2.009 -5.695 1.00 96.62 109 SER A CA 1
ATOM 827 C C . SER A 1 109 ? 2.908 -1.960 -4.283 1.00 96.62 109 SER A C 1
ATOM 829 O O . SER A 1 109 ? 2.777 -0.882 -3.689 1.00 96.62 109 SER A O 1
ATOM 831 N N . LEU A 1 110 ? 2.525 -3.133 -3.780 1.00 98.00 110 LEU A N 1
ATOM 832 C CA . LEU A 1 110 ? 2.106 -3.410 -2.409 1.00 98.00 110 LEU A CA 1
ATOM 833 C C . LEU A 1 110 ? 1.904 -4.922 -2.252 1.00 98.00 110 LEU A C 1
ATOM 835 O O . LEU A 1 110 ? 1.366 -5.560 -3.154 1.00 98.00 110 LEU A O 1
ATOM 839 N N . ASN A 1 111 ? 2.239 -5.486 -1.089 1.00 98.62 111 ASN A N 1
ATOM 840 C CA . ASN A 1 111 ? 1.744 -6.804 -0.691 1.00 98.62 111 ASN A CA 1
ATOM 841 C C . ASN A 1 111 ? 0.497 -6.651 0.210 1.00 98.62 111 ASN A C 1
ATOM 843 O O . ASN A 1 111 ? 0.641 -6.471 1.423 1.00 98.62 111 ASN A O 1
ATOM 847 N N . PRO A 1 112 ? -0.733 -6.686 -0.345 1.00 98.38 112 PRO A N 1
ATOM 848 C CA . PRO A 1 112 ? -1.948 -6.460 0.437 1.00 98.38 112 PRO A CA 1
ATOM 849 C C . PRO A 1 112 ? -2.244 -7.602 1.414 1.00 98.38 112 PRO A C 1
ATOM 851 O O . PRO A 1 112 ? -2.752 -7.338 2.499 1.00 98.38 112 PRO A O 1
ATOM 854 N N . ALA A 1 113 ? -1.886 -8.844 1.069 1.00 98.75 113 ALA A N 1
ATOM 855 C CA . ALA A 1 113 ? -2.062 -9.990 1.958 1.00 98.75 113 ALA A CA 1
ATOM 856 C C . ALA A 1 113 ? -1.200 -9.836 3.216 1.00 98.75 113 ALA A C 1
ATOM 858 O O . ALA A 1 113 ? -1.700 -9.959 4.327 1.00 98.75 113 ALA A O 1
ATOM 859 N N . LEU A 1 114 ? 0.073 -9.460 3.056 1.00 98.81 114 LEU A N 1
ATOM 860 C CA . LEU A 1 114 ? 0.942 -9.188 4.199 1.00 98.81 114 LEU A CA 1
ATOM 861 C C . LEU A 1 114 ? 0.425 -8.022 5.053 1.00 98.81 114 LEU A C 1
ATOM 863 O O . LEU A 1 114 ? 0.489 -8.094 6.276 1.00 98.81 114 LEU A O 1
ATOM 867 N N . LEU A 1 115 ? -0.098 -6.955 4.440 1.00 98.81 115 LEU A N 1
ATOM 868 C CA . LEU A 1 115 ? -0.696 -5.853 5.198 1.00 98.81 115 LEU A CA 1
ATOM 869 C C . LEU A 1 115 ? -1.904 -6.326 6.025 1.00 98.81 115 LEU A C 1
ATOM 871 O O . LEU A 1 115 ? -2.025 -5.930 7.186 1.00 98.81 115 LEU A O 1
ATOM 875 N N . ALA A 1 116 ? -2.757 -7.183 5.460 1.00 98.75 116 ALA A N 1
ATOM 876 C CA . ALA A 1 116 ? -3.889 -7.764 6.178 1.00 98.75 116 ALA A CA 1
ATOM 877 C C . ALA A 1 116 ? -3.412 -8.599 7.376 1.00 98.75 116 ALA A C 1
ATOM 879 O O . ALA A 1 116 ? -3.839 -8.346 8.498 1.00 98.75 116 ALA A O 1
ATOM 880 N N . GLU A 1 117 ? -2.440 -9.494 7.175 1.00 98.75 117 GLU A N 1
ATOM 881 C CA . GLU A 1 117 ? -1.853 -10.318 8.245 1.00 98.75 117 GLU A CA 1
ATOM 882 C C . GLU A 1 117 ? -1.222 -9.476 9.361 1.00 98.75 117 GLU A C 1
ATOM 884 O O . GLU A 1 117 ? -1.401 -9.740 10.549 1.00 98.75 117 GLU A O 1
ATOM 889 N N . LEU A 1 118 ? -0.492 -8.417 9.002 1.00 98.69 118 LEU A N 1
ATOM 890 C CA . LEU A 1 118 ? 0.160 -7.553 9.984 1.00 98.69 118 LEU A CA 1
ATOM 891 C C . LEU A 1 118 ? -0.847 -6.717 10.785 1.00 98.69 118 LEU A C 1
ATOM 893 O O . LEU A 1 118 ? -0.584 -6.394 11.946 1.00 98.69 118 LEU A O 1
ATOM 897 N N . THR A 1 119 ? -1.963 -6.317 10.184 1.00 98.50 119 THR A N 1
ATOM 898 C CA . THR A 1 119 ? -2.934 -5.419 10.828 1.00 98.50 119 THR A CA 1
ATOM 899 C C . THR A 1 119 ? -4.096 -6.152 11.487 1.00 98.50 119 THR A C 1
ATOM 901 O O . THR A 1 119 ? -4.699 -5.597 12.404 1.00 98.50 119 THR A O 1
ATOM 904 N N . GLY A 1 120 ? -4.395 -7.378 11.056 1.00 98.38 120 GLY A N 1
ATOM 905 C CA . GLY A 1 120 ? -5.617 -8.089 11.425 1.00 98.38 120 GLY A CA 1
ATOM 906 C C . GLY A 1 120 ? -6.885 -7.408 10.897 1.00 98.38 120 GLY A C 1
ATOM 907 O O . GLY A 1 120 ? -7.938 -7.549 11.511 1.00 98.38 120 GLY A O 1
ATOM 908 N N . ILE A 1 121 ? -6.775 -6.621 9.820 1.00 98.69 121 ILE A N 1
ATOM 909 C CA . ILE A 1 121 ? -7.872 -5.860 9.208 1.00 98.69 121 ILE A CA 1
ATOM 910 C C . ILE A 1 121 ? -7.955 -6.226 7.725 1.00 98.69 121 ILE A C 1
ATOM 912 O O . ILE A 1 121 ? -6.929 -6.338 7.054 1.00 98.69 121 ILE A O 1
ATOM 916 N N . ASP A 1 122 ? -9.173 -6.353 7.200 1.00 98.69 122 ASP A N 1
ATOM 917 C CA . ASP A 1 122 ? -9.400 -6.591 5.775 1.00 98.69 122 ASP A CA 1
ATOM 918 C C . ASP A 1 122 ? -8.795 -5.472 4.915 1.00 98.69 122 ASP A C 1
ATOM 920 O O . ASP A 1 122 ? -8.965 -4.281 5.188 1.00 98.69 122 ASP A O 1
ATOM 924 N N . VAL A 1 123 ? -8.102 -5.848 3.839 1.00 98.75 123 VAL A N 1
ATOM 925 C CA . VAL A 1 123 ? -7.411 -4.906 2.948 1.00 98.75 123 VAL A CA 1
ATOM 926 C C . VAL A 1 123 ? -8.059 -4.902 1.571 1.00 98.75 123 VAL A C 1
ATOM 928 O O . VAL A 1 123 ? -8.095 -5.911 0.870 1.00 98.75 123 VAL A O 1
ATOM 931 N N . ILE A 1 124 ? -8.499 -3.722 1.144 1.00 98.25 124 ILE A N 1
ATOM 932 C CA . ILE A 1 124 ? -8.995 -3.454 -0.203 1.00 98.25 124 ILE A CA 1
ATOM 933 C C . ILE A 1 124 ? -7.908 -2.665 -0.934 1.00 98.25 124 ILE A C 1
ATOM 935 O O . ILE A 1 124 ? -7.530 -1.567 -0.519 1.00 98.25 124 ILE A O 1
ATOM 939 N N . ALA A 1 125 ? -7.403 -3.227 -2.028 1.00 97.69 125 ALA A N 1
ATOM 940 C CA . ALA A 1 125 ? -6.309 -2.651 -2.804 1.00 97.69 125 ALA A CA 1
ATOM 941 C C . ALA A 1 125 ? -6.596 -2.700 -4.312 1.00 97.69 125 ALA A C 1
ATOM 943 O O . ALA A 1 125 ? -7.697 -3.051 -4.742 1.00 97.69 125 ALA A O 1
ATOM 944 N N . ASN A 1 126 ? -5.593 -2.339 -5.119 1.00 95.50 126 ASN A N 1
ATOM 945 C CA . ASN A 1 126 ? -5.632 -2.446 -6.579 1.00 95.50 126 ASN A CA 1
ATOM 946 C C . ASN A 1 126 ? -6.827 -1.695 -7.210 1.00 95.50 126 ASN A C 1
ATOM 948 O O . ASN A 1 126 ? -7.627 -2.227 -7.978 1.00 95.50 126 ASN A O 1
ATOM 952 N N . PHE A 1 127 ? -6.996 -0.427 -6.831 1.00 95.81 127 PHE A N 1
ATOM 953 C CA . PHE A 1 127 ? -8.152 0.369 -7.250 1.00 95.81 127 PHE A CA 1
ATOM 954 C C . PHE A 1 127 ? -8.136 0.777 -8.726 1.00 95.81 127 PHE A C 1
ATOM 956 O O . PHE A 1 127 ? -9.205 1.010 -9.274 1.00 95.81 127 PHE A O 1
ATOM 963 N N . ARG A 1 128 ? -6.960 0.879 -9.362 1.00 93.44 128 ARG A N 1
ATOM 964 C CA . ARG A 1 128 ? -6.820 1.493 -10.694 1.00 93.44 128 ARG A CA 1
ATOM 965 C C . ARG A 1 128 ? -6.970 0.543 -11.882 1.00 93.44 128 ARG A C 1
ATOM 967 O O . ARG A 1 128 ? -7.006 1.018 -13.007 1.00 93.44 128 ARG A O 1
ATOM 974 N N . THR A 1 129 ? -6.983 -0.768 -11.666 1.00 88.88 129 THR A N 1
ATOM 975 C CA . THR A 1 129 ? -6.939 -1.774 -12.748 1.00 88.88 129 THR A CA 1
ATOM 976 C C . THR A 1 129 ? -8.307 -2.144 -13.329 1.00 88.88 129 THR A C 1
ATOM 978 O O . THR A 1 129 ? -8.384 -3.042 -14.161 1.00 88.88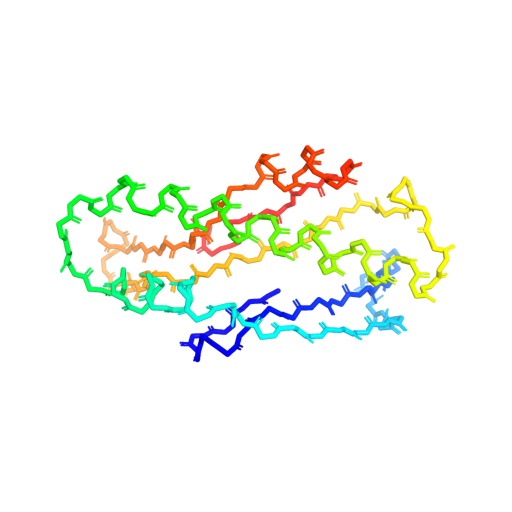 129 THR A O 1
ATOM 981 N N . ARG A 1 130 ? -9.373 -1.475 -12.891 1.00 82.25 130 ARG A N 1
ATOM 982 C CA . ARG A 1 130 ? -10.777 -1.756 -13.223 1.00 82.25 130 ARG A CA 1
ATOM 983 C C . ARG A 1 130 ? -11.375 -0.663 -14.093 1.00 82.25 130 ARG A C 1
ATOM 985 O O . ARG A 1 130 ? -10.903 0.489 -13.974 1.00 82.25 130 ARG A O 1
#

pLDDT: mean 94.75, std 4.48, range [76.12, 98.81]